Protein AF-A0A7C7V2E4-F1 (afdb_monomer)

pLDDT: mean 70.55, std 13.16, range [42.12, 88.94]

Sequence (50 aa):
MDPCLEDPDIFPDFRDRFVTHINEAVQAQLPEPYYAALARRAWVEVSDRF

Radius of gyration: 15.85 Å; Cα contacts (8 Å, |Δi|>4): 19; chains: 1; bounding box: 24×46×35 Å

Solvent-accessible surface area (backbone atoms only — not comparable to full-atom values): 3404 Å² total; per-residue (Å²): 132,65,67,83,67,69,33,53,91,81,36,72,56,44,64,64,52,52,53,51,54,50,40,53,59,50,38,76,71,44,60,87,93,56,75,64,74,81,79,77,80,74,79,78,78,79,79,81,78,130

Mean predicted aligned error: 11.21 Å

Foldseek 3Di:
DDVQQVPCVNPVCSVVVVVVVVQVVVQVVDDPPDHRDDPPPPPPPPPDDD

Secondary structure (DSSP, 8-state):
--HHHH-TTT-TTHHHHHHHHHHHHHHTTPPTT-----------------

Structure (mmCIF, N/CA/C/O backbone):
data_AF-A0A7C7V2E4-F1
#
_entry.id   AF-A0A7C7V2E4-F1
#
loop_
_atom_site.group_PDB
_atom_site.id
_atom_site.type_symbol
_atom_site.label_atom_id
_atom_site.label_alt_id
_atom_site.label_comp_id
_atom_site.label_asym_id
_atom_site.label_entity_id
_atom_site.label_seq_id
_atom_site.pdbx_PDB_ins_code
_atom_site.Cartn_x
_atom_site.Cartn_y
_atom_site.Cartn_z
_atom_site.occupancy
_atom_site.B_iso_or_equiv
_atom_site.auth_seq_id
_atom_site.auth_co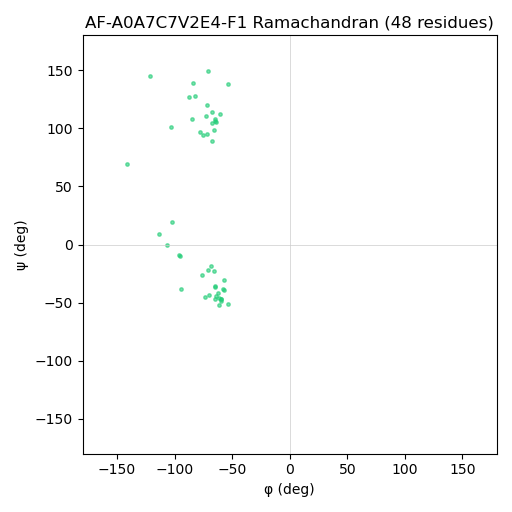mp_id
_atom_site.auth_asym_id
_atom_site.auth_atom_id
_atom_site.pdbx_PDB_model_num
ATOM 1 N N . MET A 1 1 ? -6.981 -5.761 -12.472 1.00 56.41 1 MET A N 1
ATOM 2 C CA . MET A 1 1 ? -6.236 -4.516 -12.222 1.00 56.41 1 MET A CA 1
ATOM 3 C C . MET A 1 1 ? -5.639 -4.087 -13.545 1.00 56.41 1 MET A C 1
ATOM 5 O O . MET A 1 1 ? -5.366 -4.959 -14.362 1.00 56.41 1 MET A O 1
ATOM 9 N N . ASP A 1 2 ? -5.586 -2.785 -13.804 1.00 63.59 2 ASP A N 1
ATOM 10 C CA . ASP A 1 2 ? -5.140 -2.239 -15.087 1.00 63.59 2 ASP A CA 1
ATOM 11 C C . ASP A 1 2 ? -3.613 -2.417 -15.224 1.00 63.59 2 ASP A C 1
ATOM 13 O O . ASP A 1 2 ? -2.893 -1.905 -14.363 1.00 63.59 2 ASP A O 1
ATOM 17 N N . PRO A 1 3 ? -3.104 -3.141 -16.242 1.00 64.94 3 PRO A N 1
ATOM 18 C CA . PRO A 1 3 ? -1.674 -3.438 -16.376 1.00 64.94 3 PRO A CA 1
ATOM 19 C C . PRO A 1 3 ? -0.803 -2.181 -16.426 1.00 64.94 3 PRO A C 1
ATOM 21 O O . PRO A 1 3 ? 0.323 -2.189 -15.944 1.00 64.94 3 PRO A O 1
ATOM 24 N N . CYS A 1 4 ? -1.340 -1.083 -16.961 1.00 62.75 4 CYS A N 1
ATOM 25 C CA . CYS A 1 4 ? -0.615 0.174 -17.098 1.00 62.75 4 CYS A CA 1
ATOM 26 C C . CYS A 1 4 ? -0.381 0.883 -15.756 1.00 62.75 4 CYS A C 1
ATOM 28 O O . CYS A 1 4 ? 0.507 1.725 -15.662 1.00 62.75 4 CYS A O 1
ATOM 30 N N . LEU A 1 5 ? -1.182 0.580 -14.729 1.00 58.69 5 LEU A N 1
ATOM 31 C CA . LEU A 1 5 ? -1.065 1.176 -13.391 1.00 58.69 5 LEU A CA 1
ATOM 32 C C . LEU A 1 5 ? -0.245 0.313 -12.425 1.00 58.69 5 LEU A C 1
ATOM 34 O O . LEU A 1 5 ? 0.075 0.764 -11.326 1.00 58.69 5 LEU A O 1
ATOM 38 N N . GLU A 1 6 ? 0.073 -0.918 -12.823 1.00 62.28 6 GLU A N 1
ATOM 39 C CA . GLU A 1 6 ? 0.897 -1.855 -12.054 1.00 62.28 6 GLU A CA 1
ATOM 40 C C . GLU A 1 6 ? 2.300 -2.030 -12.649 1.00 62.28 6 GLU A C 1
ATOM 42 O O . GLU A 1 6 ? 3.099 -2.768 -12.078 1.00 62.28 6 GLU A O 1
ATOM 47 N N . ASP A 1 7 ? 2.609 -1.352 -13.760 1.00 68.31 7 ASP A N 1
ATOM 48 C CA . ASP A 1 7 ? 3.934 -1.367 -14.374 1.00 68.31 7 ASP A CA 1
ATOM 49 C C . ASP A 1 7 ? 4.931 -0.551 -13.519 1.00 68.31 7 ASP A C 1
ATOM 51 O O . ASP A 1 7 ? 4.819 0.682 -13.446 1.00 68.31 7 ASP A O 1
ATOM 55 N N . PRO A 1 8 ? 5.907 -1.205 -12.860 1.00 67.00 8 PRO A 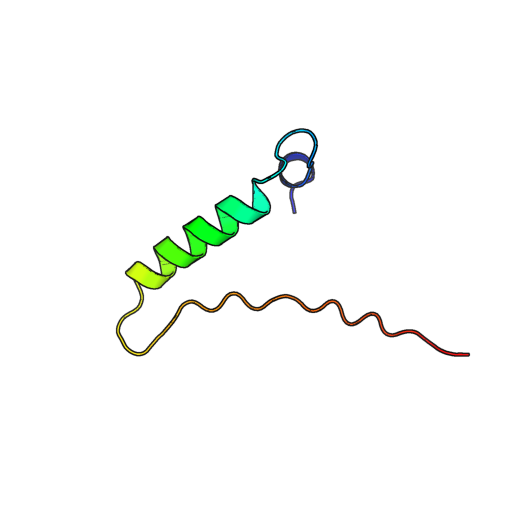N 1
ATOM 56 C CA . PRO A 1 8 ? 6.876 -0.527 -12.009 1.00 67.00 8 PRO A CA 1
ATOM 57 C C . PRO A 1 8 ? 7.850 0.359 -12.799 1.00 67.00 8 PRO A C 1
ATOM 59 O O . PRO A 1 8 ? 8.444 1.257 -12.204 1.00 67.00 8 PRO A O 1
ATOM 62 N N . ASP A 1 9 ? 7.994 0.165 -14.115 1.00 70.88 9 ASP A N 1
ATOM 63 C CA . ASP A 1 9 ? 8.851 1.010 -14.954 1.00 70.88 9 ASP A CA 1
ATOM 64 C C . ASP A 1 9 ? 8.192 2.367 -15.245 1.00 70.88 9 ASP A C 1
ATOM 66 O O . ASP A 1 9 ? 8.876 3.371 -15.460 1.00 70.88 9 ASP A O 1
ATOM 70 N N . ILE A 1 10 ? 6.857 2.421 -15.218 1.00 69.69 10 ILE A N 1
ATOM 71 C CA . ILE A 1 10 ? 6.079 3.650 -15.430 1.00 69.69 10 ILE A CA 1
ATOM 72 C C . ILE A 1 10 ? 5.736 4.304 -14.087 1.00 69.69 10 ILE A C 1
ATOM 74 O O . ILE A 1 10 ? 5.763 5.530 -13.948 1.00 69.69 10 ILE A O 1
ATOM 78 N N . PHE A 1 11 ? 5.428 3.487 -13.082 1.00 69.62 11 PHE A N 1
ATOM 79 C CA . PHE A 1 11 ? 4.884 3.926 -11.808 1.00 69.62 11 PHE A CA 1
ATOM 80 C C . PHE A 1 11 ? 5.474 3.133 -10.628 1.00 69.62 11 PHE A C 1
ATOM 82 O O . PHE A 1 11 ? 4.750 2.396 -9.952 1.00 69.62 11 PHE A O 1
ATOM 89 N N . PRO A 1 12 ? 6.768 3.329 -10.317 1.00 72.19 12 PRO A N 1
ATOM 90 C CA . PRO A 1 12 ? 7.505 2.482 -9.374 1.00 72.19 12 PRO A CA 1
ATOM 91 C C . PRO A 1 12 ? 6.879 2.441 -7.975 1.00 72.19 12 PRO A C 1
ATOM 93 O O . PRO A 1 12 ? 6.802 1.383 -7.359 1.00 72.19 12 PRO A O 1
ATOM 96 N N . ASP A 1 13 ? 6.355 3.578 -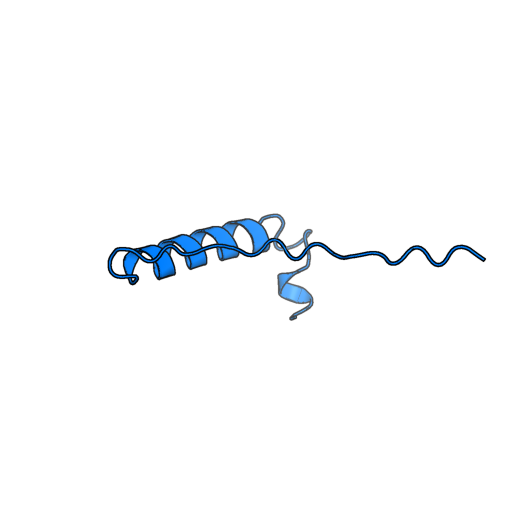7.506 1.00 76.06 13 ASP A N 1
ATOM 97 C CA . ASP A 1 13 ? 5.800 3.715 -6.154 1.00 76.06 13 ASP A CA 1
ATOM 98 C C . ASP A 1 13 ? 4.285 3.967 -6.144 1.00 76.06 13 ASP A C 1
ATOM 100 O O . ASP A 1 13 ? 3.721 4.332 -5.107 1.00 76.06 13 ASP A O 1
ATOM 104 N N . PHE A 1 14 ? 3.594 3.851 -7.285 1.00 81.12 14 PHE A N 1
ATOM 105 C CA . PHE A 1 14 ? 2.186 4.260 -7.365 1.00 81.12 14 PHE A CA 1
ATOM 106 C C . PHE A 1 14 ? 1.313 3.453 -6.423 1.00 81.12 14 PHE A C 1
ATOM 108 O O . PHE A 1 14 ? 0.543 4.042 -5.671 1.00 81.12 14 PHE A O 1
ATOM 115 N N . ARG A 1 15 ? 1.476 2.128 -6.401 1.00 79.19 15 ARG A N 1
ATOM 116 C CA . ARG A 1 15 ? 0.747 1.249 -5.482 1.00 79.19 15 ARG A CA 1
ATOM 117 C C . ARG A 1 15 ? 0.922 1.729 -4.042 1.00 79.19 15 ARG A C 1
ATOM 119 O O . ARG A 1 15 ? -0.057 1.908 -3.318 1.00 79.19 15 ARG A O 1
ATOM 126 N N . ASP A 1 16 ? 2.164 1.951 -3.635 1.00 80.50 16 ASP A N 1
ATOM 127 C CA . ASP A 1 16 ? 2.551 2.274 -2.263 1.00 80.50 16 ASP A CA 1
ATOM 128 C C . ASP A 1 16 ? 1.971 3.617 -1.825 1.00 80.50 16 ASP A C 1
ATOM 130 O O . ASP A 1 16 ? 1.334 3.726 -0.769 1.00 80.50 16 ASP A O 1
ATOM 134 N N . ARG A 1 17 ? 2.104 4.624 -2.686 1.00 83.50 17 ARG A N 1
ATOM 135 C CA . ARG A 1 17 ? 1.587 5.973 -2.452 1.00 83.50 17 ARG A CA 1
ATOM 136 C C . ARG A 1 17 ? 0.067 6.027 -2.506 1.00 83.50 17 ARG A C 1
ATOM 138 O O . ARG A 1 17 ? -0.549 6.647 -1.646 1.00 83.50 17 ARG A O 1
ATOM 145 N N . PHE A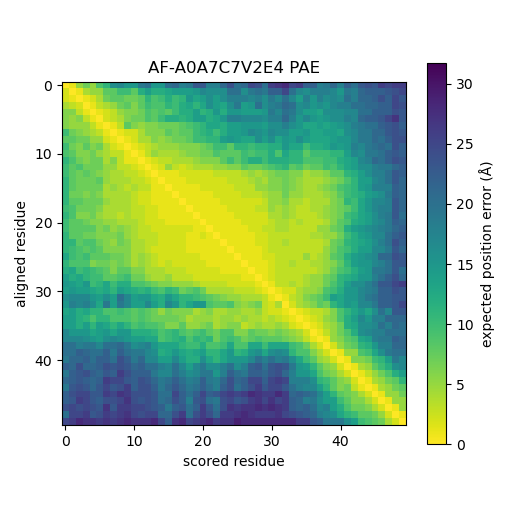 1 18 ? -0.545 5.355 -3.476 1.00 84.44 18 PHE A N 1
ATOM 146 C CA . PHE A 1 18 ? -1.996 5.281 -3.631 1.00 84.44 18 PHE A CA 1
ATOM 147 C C . PHE A 1 18 ? -2.649 4.657 -2.401 1.00 84.44 18 PHE A C 1
ATOM 149 O O . PHE A 1 18 ? -3.594 5.207 -1.840 1.00 84.44 18 PHE A O 1
ATOM 156 N N . VAL A 1 19 ? -2.093 3.542 -1.930 1.00 83.81 19 VAL A N 1
ATOM 157 C CA . VAL A 1 19 ? -2.559 2.865 -0.723 1.00 83.81 19 VAL A CA 1
ATOM 158 C C . VAL A 1 19 ? -2.416 3.746 0.516 1.00 83.81 19 VAL A C 1
ATOM 160 O O . VAL A 1 19 ? -3.334 3.786 1.334 1.00 83.81 19 VAL A O 1
ATOM 163 N N . THR A 1 20 ? -1.298 4.462 0.645 1.00 85.56 20 THR A N 1
ATOM 164 C CA . THR A 1 20 ? -1.063 5.383 1.766 1.00 85.56 20 THR A CA 1
ATOM 165 C C . THR A 1 20 ? -2.101 6.501 1.780 1.00 85.56 20 THR A C 1
ATOM 167 O O . THR A 1 20 ? -2.804 6.675 2.772 1.00 85.56 20 THR A O 1
ATOM 170 N N . HIS A 1 21 ? -2.278 7.190 0.651 1.00 87.25 21 HIS A N 1
ATOM 171 C CA . HIS A 1 21 ? -3.215 8.305 0.549 1.00 87.25 21 HIS A CA 1
ATOM 172 C C . HIS A 1 21 ? -4.675 7.881 0.724 1.00 87.25 21 HIS A C 1
ATOM 174 O O . HIS A 1 21 ? -5.448 8.602 1.352 1.00 87.25 21 HIS A O 1
ATOM 180 N N . ILE A 1 22 ? -5.067 6.706 0.219 1.00 87.44 22 ILE A N 1
ATOM 181 C CA . ILE A 1 22 ? -6.409 6.171 0.476 1.00 87.44 22 ILE A CA 1
ATOM 182 C C . ILE A 1 22 ? -6.602 5.875 1.958 1.00 87.44 22 ILE A C 1
ATOM 184 O O . ILE A 1 22 ? -7.654 6.203 2.501 1.00 87.44 22 ILE A O 1
ATOM 188 N N . ASN A 1 23 ? -5.615 5.263 2.616 1.00 85.12 23 ASN A N 1
ATOM 189 C CA . ASN A 1 23 ? -5.727 4.955 4.037 1.00 85.12 23 ASN A CA 1
ATOM 190 C C . ASN A 1 23 ? -5.928 6.240 4.856 1.00 85.12 23 ASN A C 1
ATOM 192 O O . ASN A 1 23 ? -6.885 6.322 5.621 1.00 85.12 23 ASN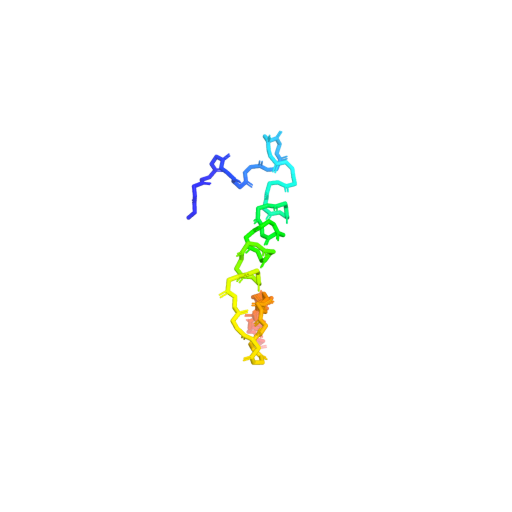 A O 1
ATOM 196 N N . GLU A 1 24 ? -5.114 7.269 4.615 1.00 86.12 24 GLU A N 1
ATOM 197 C CA . GLU A 1 24 ? -5.232 8.575 5.278 1.00 86.12 24 GLU A CA 1
ATOM 198 C C . GLU A 1 24 ? -6.595 9.236 5.026 1.00 86.12 24 GLU A C 1
ATOM 200 O O . GLU A 1 24 ? -7.253 9.695 5.962 1.00 86.12 24 GLU A O 1
ATOM 205 N N . ALA A 1 25 ? -7.053 9.247 3.770 1.00 88.94 25 ALA A N 1
ATOM 206 C CA . ALA A 1 25 ? -8.330 9.848 3.395 1.00 88.94 25 ALA A CA 1
ATOM 207 C C . ALA A 1 25 ? -9.531 9.129 4.028 1.00 88.94 25 ALA A C 1
ATOM 209 O O . ALA A 1 25 ? -10.523 9.770 4.382 1.00 88.94 25 ALA A O 1
ATOM 210 N N . VAL A 1 26 ? -9.454 7.804 4.172 1.00 86.25 26 VAL A N 1
ATOM 211 C CA . VAL A 1 26 ? -10.482 7.006 4.850 1.00 86.25 26 VAL A CA 1
ATOM 212 C C . VAL A 1 26 ? -10.408 7.215 6.361 1.00 86.25 26 VAL A C 1
ATOM 214 O O . VAL A 1 26 ? -11.439 7.453 6.982 1.00 86.25 26 VAL A O 1
ATOM 217 N N . GLN A 1 27 ? -9.212 7.198 6.956 1.00 85.00 27 GLN A N 1
ATOM 218 C CA . GLN A 1 27 ? -9.014 7.418 8.391 1.00 85.00 27 GLN A CA 1
ATOM 219 C C . GLN A 1 27 ? -9.581 8.765 8.850 1.00 85.00 27 GLN A C 1
ATOM 221 O O . GLN A 1 27 ? -10.190 8.834 9.913 1.00 85.00 27 GLN A O 1
ATOM 226 N N . ALA A 1 28 ? -9.430 9.815 8.041 1.00 87.25 28 ALA A N 1
ATOM 227 C CA . ALA A 1 28 ? -9.974 11.140 8.334 1.00 87.25 28 ALA A CA 1
ATOM 228 C C . ALA A 1 28 ? -11.515 11.191 8.353 1.00 87.25 28 ALA A C 1
ATOM 230 O O . ALA A 1 28 ? -12.093 12.087 8.963 1.00 87.25 28 ALA A O 1
ATOM 231 N N . GLN A 1 29 ? -12.183 10.252 7.678 1.00 88.56 29 GLN A N 1
ATOM 232 C CA . GLN A 1 29 ? -13.645 10.175 7.607 1.00 88.56 29 GLN A CA 1
ATOM 233 C C . GLN A 1 29 ? -14.240 9.207 8.634 1.00 88.56 29 GLN A C 1
ATOM 235 O O . GLN A 1 29 ? -15.461 9.161 8.797 1.00 88.56 29 GLN A O 1
ATOM 240 N N . LEU A 1 30 ? -13.403 8.424 9.316 1.00 81.38 30 LEU A N 1
ATOM 241 C CA . LEU A 1 30 ? -13.863 7.472 10.313 1.00 81.38 30 LEU A CA 1
ATOM 242 C C . LEU A 1 30 ? -14.106 8.179 11.654 1.00 81.38 30 LEU A C 1
ATOM 244 O O . LEU A 1 30 ? -13.208 8.848 12.167 1.00 81.38 30 LEU A O 1
ATOM 248 N N . PRO A 1 31 ? -15.296 8.019 12.258 1.00 80.56 31 PRO A N 1
ATOM 249 C CA . PRO A 1 31 ? -15.511 8.428 13.636 1.00 80.56 31 PRO A CA 1
ATOM 250 C C . PRO A 1 31 ? -14.755 7.487 14.585 1.00 80.56 31 PRO A C 1
ATOM 252 O O . PRO A 1 31 ? -14.614 6.288 14.317 1.00 80.56 31 PRO A O 1
ATOM 255 N N . GLU A 1 32 ? -14.313 8.006 15.732 1.00 74.44 32 GLU A N 1
ATOM 256 C CA . GLU A 1 32 ? -13.823 7.154 16.821 1.00 74.44 32 GLU A CA 1
ATOM 257 C C . GLU A 1 32 ? -14.895 6.101 17.175 1.00 74.44 32 GLU A C 1
ATOM 259 O O . GLU A 1 32 ? -16.085 6.438 17.201 1.00 74.44 32 GLU A O 1
ATOM 264 N N . PRO A 1 33 ? -14.539 4.822 17.427 1.00 80.38 33 PRO A N 1
ATOM 265 C CA . PRO A 1 33 ? -13.208 4.237 17.657 1.00 80.38 33 PRO A CA 1
ATOM 266 C C . PRO A 1 33 ? -12.617 3.492 16.438 1.00 80.38 33 PRO A C 1
ATOM 268 O O . PRO A 1 33 ? -11.765 2.615 16.598 1.00 80.38 33 PRO A O 1
ATOM 271 N N . TYR A 1 34 ? -13.114 3.752 15.227 1.00 72.50 34 TYR A N 1
ATOM 272 C CA . TYR A 1 34 ? -12.760 2.957 14.052 1.00 72.50 34 TYR A CA 1
ATOM 273 C C . TYR A 1 34 ? -11.448 3.429 13.416 1.00 72.50 34 TYR A C 1
ATOM 275 O O . TYR A 1 34 ? -11.201 4.625 13.273 1.00 72.50 34 TYR A O 1
ATOM 283 N N . TYR A 1 35 ? -10.613 2.474 12.994 1.00 74.00 35 TYR A N 1
ATOM 284 C CA . TYR A 1 35 ? -9.365 2.757 12.286 1.00 74.00 35 TYR A CA 1
ATOM 285 C C . TYR A 1 35 ? -9.337 2.090 10.908 1.00 74.00 35 TYR A C 1
ATOM 287 O O . TYR A 1 35 ? -9.850 0.983 10.718 1.00 74.00 35 TYR A O 1
ATOM 295 N N . ALA A 1 36 ? -8.716 2.765 9.947 1.00 74.12 36 ALA A N 1
ATOM 296 C CA . ALA A 1 36 ? -8.494 2.267 8.604 1.00 74.12 36 ALA A CA 1
ATOM 297 C C . ALA A 1 36 ? -7.313 1.283 8.608 1.00 74.12 36 ALA A C 1
ATOM 299 O O . ALA A 1 36 ? -6.139 1.654 8.544 1.00 74.12 36 ALA A O 1
ATOM 300 N N . ALA A 1 37 ? -7.622 -0.010 8.678 1.00 70.75 37 ALA A N 1
ATOM 301 C CA . ALA A 1 37 ? -6.634 -1.073 8.567 1.00 70.75 37 ALA A CA 1
ATOM 302 C C . ALA A 1 37 ? -6.420 -1.459 7.105 1.00 70.75 37 ALA A C 1
ATOM 304 O O . ALA A 1 37 ? -7.368 -1.844 6.418 1.0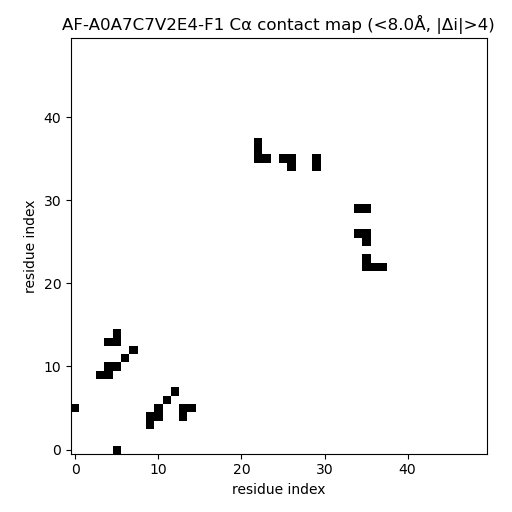0 70.75 37 ALA A O 1
ATOM 305 N N . LEU A 1 38 ? -5.171 -1.458 6.639 1.00 66.38 38 LEU A N 1
ATOM 306 C CA . LEU A 1 38 ? -4.857 -2.152 5.399 1.00 66.38 38 LEU A CA 1
ATOM 307 C C . LEU A 1 38 ? -4.603 -3.629 5.706 1.00 66.38 38 LEU A C 1
ATOM 309 O O . LEU A 1 38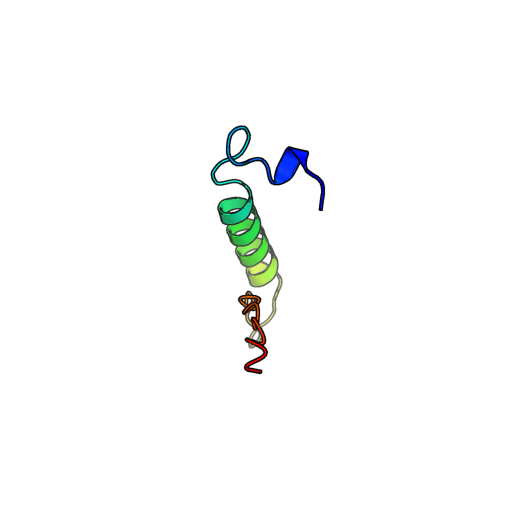 ? -3.569 -3.985 6.275 1.00 66.38 38 LEU A O 1
ATOM 313 N N . ALA A 1 39 ? -5.535 -4.503 5.327 1.00 62.66 39 ALA A N 1
ATOM 314 C CA . ALA A 1 39 ? -5.284 -5.936 5.371 1.00 62.66 39 ALA A CA 1
ATOM 315 C C . ALA A 1 39 ? -4.164 -6.254 4.372 1.00 62.66 39 ALA A C 1
ATOM 317 O O . ALA A 1 39 ? -4.358 -6.191 3.156 1.00 62.66 39 ALA A O 1
ATOM 318 N N . ARG A 1 40 ? -2.969 -6.580 4.878 1.00 57.00 40 ARG A N 1
ATOM 319 C CA . ARG A 1 40 ? -1.925 -7.182 4.046 1.00 57.00 40 ARG A CA 1
ATOM 320 C C . ARG A 1 40 ? -2.501 -8.493 3.528 1.00 57.00 40 ARG A C 1
ATOM 322 O O . ARG A 1 40 ? -2.765 -9.404 4.310 1.00 57.00 40 ARG A O 1
ATOM 329 N N . ARG A 1 41 ? -2.746 -8.567 2.222 1.00 51.66 41 ARG A N 1
ATOM 330 C CA . ARG A 1 41 ? -3.172 -9.793 1.548 1.00 51.66 41 ARG A CA 1
ATOM 331 C C . ARG A 1 41 ? -1.982 -10.752 1.610 1.00 51.66 41 ARG A C 1
ATOM 333 O O . ARG A 1 41 ? -1.093 -10.695 0.769 1.00 51.66 41 ARG A O 1
ATOM 340 N N . ALA A 1 42 ? -1.904 -11.548 2.674 1.00 48.81 42 ALA A N 1
ATOM 341 C CA . ALA A 1 42 ? -0.960 -12.648 2.748 1.00 48.81 42 ALA A CA 1
ATOM 342 C C . ALA A 1 42 ? -1.375 -13.638 1.658 1.00 48.81 42 ALA A C 1
ATOM 344 O O . ALA A 1 42 ? -2.422 -14.277 1.759 1.00 48.81 42 ALA A O 1
ATOM 345 N N . TRP A 1 43 ? -0.606 -13.698 0.575 1.00 42.12 43 TRP A N 1
ATOM 346 C CA . TRP A 1 43 ? -0.716 -14.794 -0.372 1.00 42.12 43 TRP A CA 1
ATOM 347 C C . TRP A 1 43 ? -0.315 -16.059 0.383 1.00 42.12 43 TRP A C 1
ATOM 349 O O . TRP A 1 43 ? 0.849 -16.243 0.728 1.00 42.12 43 TRP A O 1
ATOM 359 N N . VAL A 1 44 ? -1.298 -16.889 0.725 1.00 52.22 44 VAL A N 1
ATOM 360 C CA . VAL A 1 44 ? -1.033 -18.245 1.196 1.00 52.22 44 VAL A CA 1
ATOM 361 C C . VAL A 1 44 ? -0.667 -19.041 -0.049 1.00 52.22 44 VAL A C 1
ATOM 363 O O . VAL A 1 44 ? -1.549 -19.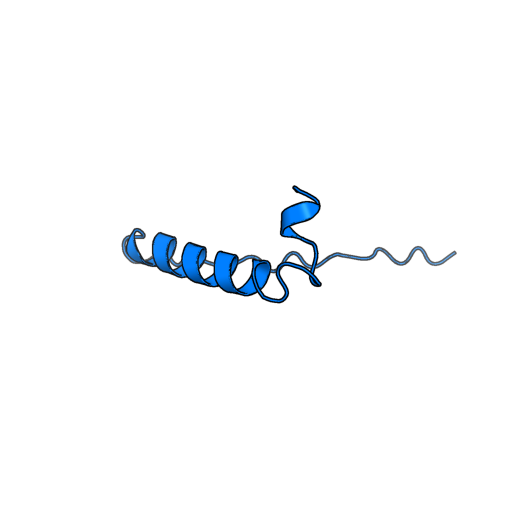508 -0.767 1.00 52.22 44 VAL A O 1
ATOM 366 N N . GLU A 1 45 ? 0.627 -19.152 -0.349 1.00 52.00 45 GLU A N 1
ATOM 367 C CA . GLU A 1 45 ? 1.088 -20.220 -1.230 1.00 52.00 45 GLU A CA 1
ATOM 368 C C . GLU A 1 45 ? 0.875 -21.539 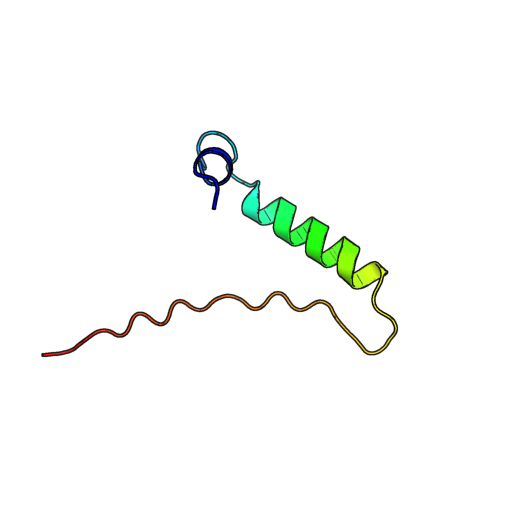-0.487 1.00 52.00 45 GLU A C 1
ATOM 370 O O . GLU A 1 45 ? 1.581 -21.868 0.467 1.00 52.00 45 GLU A O 1
ATOM 375 N N . VAL A 1 46 ? -0.154 -22.283 -0.889 1.00 49.56 46 VAL A N 1
ATOM 376 C CA . VAL A 1 46 ? -0.298 -23.680 -0.490 1.00 49.56 46 VAL A CA 1
ATOM 377 C C . VAL A 1 46 ? 0.778 -24.442 -1.255 1.00 49.56 46 VAL A C 1
ATOM 379 O O . VAL A 1 46 ? 0.601 -24.775 -2.423 1.00 49.56 46 VAL A O 1
ATOM 382 N N . SER A 1 47 ? 1.931 -24.659 -0.621 1.00 52.81 47 SER A N 1
ATOM 383 C CA . SER A 1 47 ? 2.926 -25.603 -1.121 1.00 52.81 47 SER A CA 1
ATOM 384 C C . SER A 1 47 ? 2.327 -27.006 -1.046 1.00 52.81 47 SER A C 1
ATOM 386 O O . SER A 1 47 ? 2.300 -27.615 0.024 1.00 52.81 47 SER A O 1
ATOM 388 N N . ASP A 1 48 ? 1.812 -27.498 -2.170 1.00 47.56 48 ASP A N 1
ATOM 389 C CA . ASP A 1 48 ? 1.399 -28.891 -2.301 1.00 47.56 48 ASP A CA 1
ATOM 390 C C . ASP A 1 48 ? 2.663 -29.757 -2.235 1.00 47.56 48 ASP A C 1
ATOM 392 O O . ASP A 1 48 ? 3.574 -29.639 -3.061 1.00 47.56 48 ASP A O 1
ATOM 396 N N . ARG A 1 49 ? 2.775 -30.558 -1.175 1.00 58.09 49 ARG A N 1
ATOM 397 C CA . ARG A 1 49 ? 3.891 -31.479 -0.972 1.00 58.09 49 ARG A CA 1
ATOM 398 C C . ARG A 1 49 ? 3.383 -32.872 -1.325 1.00 58.09 49 ARG A C 1
ATOM 400 O O . ARG A 1 49 ? 2.678 -33.472 -0.518 1.00 58.09 49 ARG A O 1
ATOM 407 N N . PHE A 1 50 ? 3.728 -33.329 -2.530 1.00 55.97 50 PHE A N 1
ATOM 408 C CA . PHE A 1 50 ? 3.566 -34.721 -2.962 1.00 55.97 50 PHE A CA 1
ATOM 409 C C . PHE A 1 50 ? 4.349 -35.686 -2.061 1.00 55.97 50 PHE A C 1
ATOM 411 O O . PHE A 1 50 ? 5.455 -35.307 -1.599 1.00 55.97 50 PHE A O 1
#